Protein AF-A0A6J8B6E8-F1 (afdb_monomer)

Mean predicted aligned error: 15.44 Å

Radius of gyration: 33.27 Å; Cα contacts (8 Å, |Δi|>4): 44; chains: 1; bounding box: 78×40×85 Å

pLDDT: mean 85.63, std 10.57, range [43.72, 97.81]

Organism: Mytilus coruscus (NCBI:txid42192)

Nearest PDB structures (foldseek):
  6tdw-assembly1_H  TM=3.668E-01  e=5.346E+00  Euglena gracilis
  1i4d-assembly1_B  TM=2.472E-01  e=5.346E+00  Homo sapiens

Structure (mmCIF, N/CA/C/O backbone):
data_AF-A0A6J8B6E8-F1
#
_entry.id   AF-A0A6J8B6E8-F1
#
loop_
_atom_site.group_PDB
_atom_site.id
_atom_site.type_symbol
_atom_site.label_atom_id
_atom_site.label_alt_id
_atom_site.label_comp_id
_atom_site.label_asym_id
_atom_site.label_entity_id
_atom_site.label_seq_id
_atom_site.pdbx_PDB_ins_code
_atom_site.Cartn_x
_atom_site.Cartn_y
_atom_site.Cartn_z
_atom_site.occupancy
_atom_site.B_iso_or_equiv
_atom_site.auth_seq_id
_atom_site.auth_comp_id
_atom_site.auth_asym_id
_atom_site.auth_atom_id
_atom_site.pdbx_PDB_model_num
ATOM 1 N N . MET A 1 1 ? 4.345 7.062 37.217 1.00 43.72 1 MET A N 1
ATOM 2 C CA . MET A 1 1 ? 4.061 7.863 38.427 1.00 43.72 1 MET A CA 1
ATOM 3 C C . MET A 1 1 ? 2.699 7.440 38.946 1.00 43.72 1 MET A C 1
ATOM 5 O O . MET A 1 1 ? 1.846 7.143 38.118 1.00 43.72 1 MET A O 1
ATOM 9 N N . ASN A 1 2 ? 2.543 7.276 40.261 1.00 52.66 2 ASN A N 1
ATOM 10 C CA . ASN A 1 2 ? 1.378 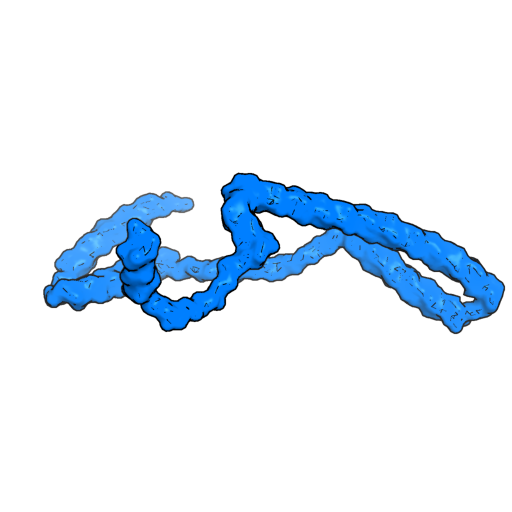6.640 40.890 1.00 52.66 2 ASN A CA 1
ATOM 11 C C . ASN A 1 2 ? 0.097 7.460 40.660 1.00 52.66 2 ASN A C 1
ATOM 13 O O . ASN A 1 2 ? -0.257 8.313 41.466 1.00 52.66 2 ASN A O 1
ATOM 17 N N . SER A 1 3 ? -0.588 7.199 39.544 1.00 67.38 3 SER A N 1
ATOM 18 C CA . SER A 1 3 ? -1.820 7.897 39.169 1.00 67.38 3 SER A CA 1
ATOM 19 C C . SER A 1 3 ? -2.916 7.705 40.219 1.00 67.38 3 SER A C 1
ATOM 21 O O . SER A 1 3 ? -3.724 8.599 40.417 1.00 67.38 3 SER A O 1
ATOM 23 N N . GLU A 1 4 ? -2.927 6.565 40.915 1.00 77.06 4 GLU A N 1
ATOM 24 C CA . GLU A 1 4 ? -3.981 6.213 41.871 1.00 77.06 4 GLU A CA 1
ATOM 25 C C . GLU A 1 4 ? -4.017 7.132 43.103 1.00 77.06 4 GLU A C 1
ATOM 27 O O . GLU A 1 4 ? -5.098 7.479 43.563 1.00 77.06 4 GLU A O 1
ATOM 32 N N . ALA A 1 5 ? -2.858 7.582 43.598 1.00 81.31 5 ALA A N 1
ATOM 33 C CA . ALA A 1 5 ? -2.791 8.526 44.717 1.00 81.31 5 ALA A CA 1
ATOM 34 C C . ALA A 1 5 ? -3.354 9.902 44.322 1.00 81.31 5 ALA A C 1
ATOM 36 O O . ALA A 1 5 ? -4.200 10.445 45.018 1.00 81.31 5 ALA A O 1
ATOM 37 N N . GLN A 1 6 ? -2.991 10.402 43.137 1.00 81.44 6 GLN A N 1
ATOM 38 C CA . GLN A 1 6 ? -3.485 11.686 42.624 1.00 81.44 6 GLN A CA 1
ATOM 39 C C . GLN A 1 6 ? -5.000 11.682 42.360 1.00 81.44 6 GLN A C 1
ATOM 41 O O . GLN A 1 6 ? -5.656 12.711 42.509 1.00 81.44 6 GLN A O 1
ATOM 46 N N . TRP A 1 7 ? -5.566 10.533 41.971 1.00 82.12 7 TRP A N 1
ATOM 47 C CA . TRP A 1 7 ? -7.015 10.368 41.818 1.00 82.12 7 TRP A CA 1
ATOM 48 C C . TRP A 1 7 ? -7.755 10.370 43.158 1.00 82.12 7 TRP A C 1
ATOM 50 O O . TRP A 1 7 ? -8.866 10.891 43.220 1.00 82.12 7 TRP A O 1
ATOM 60 N N . ARG A 1 8 ? -7.153 9.813 44.218 1.00 85.56 8 ARG A N 1
ATOM 61 C CA . ARG A 1 8 ? -7.726 9.854 45.573 1.00 85.56 8 ARG A CA 1
ATOM 62 C C . ARG A 1 8 ? -7.727 11.276 46.122 1.00 85.56 8 ARG A C 1
ATOM 64 O O . ARG A 1 8 ? -8.788 11.751 46.502 1.00 85.56 8 ARG A O 1
ATOM 71 N N . ASP A 1 9 ? -6.600 11.977 46.016 1.00 86.12 9 ASP A N 1
ATOM 72 C CA . ASP A 1 9 ? -6.489 13.373 46.457 1.00 86.12 9 ASP A CA 1
ATOM 73 C C . ASP A 1 9 ? -7.498 14.277 45.724 1.00 86.12 9 ASP A C 1
ATOM 75 O O . ASP A 1 9 ? -8.165 15.106 46.335 1.00 86.12 9 ASP A O 1
ATOM 79 N N . LEU A 1 10 ? -7.679 14.089 44.407 1.00 85.38 10 LEU A N 1
ATOM 80 C CA . LEU A 1 10 ? -8.724 14.790 43.650 1.00 85.38 10 LEU A CA 1
ATOM 81 C C . LEU A 1 10 ? -10.124 14.509 44.209 1.00 85.38 10 LEU A C 1
ATOM 83 O O . LEU A 1 10 ? -10.931 15.428 44.305 1.00 85.38 10 LEU A O 1
ATOM 87 N N . ASN A 1 11 ? -10.435 13.248 44.497 1.00 85.44 11 ASN A N 1
ATOM 88 C CA . ASN A 1 11 ? -11.762 12.851 44.951 1.00 85.44 11 ASN A CA 1
ATOM 89 C C . ASN A 1 11 ? -12.092 13.449 46.325 1.00 85.44 11 ASN A C 1
ATOM 91 O O . ASN A 1 11 ? -13.203 13.940 46.522 1.00 85.44 11 ASN A O 1
ATOM 95 N N . ASP A 1 12 ? -11.120 13.454 47.234 1.00 86.88 12 ASP A N 1
ATOM 96 C CA . ASP A 1 12 ? -11.271 14.031 48.569 1.00 86.88 12 ASP A CA 1
ATOM 97 C C . ASP A 1 12 ? -11.459 15.557 48.486 1.00 86.88 12 ASP A C 1
ATOM 99 O O . ASP A 1 12 ? -12.385 16.108 49.087 1.00 86.88 12 ASP A O 1
ATOM 103 N N . ASP A 1 13 ? -10.674 16.236 47.643 1.00 84.38 13 ASP A N 1
ATOM 104 C CA . ASP A 1 13 ? -10.798 17.680 47.420 1.00 84.38 13 ASP A CA 1
ATOM 105 C C . ASP A 1 13 ? -12.120 18.062 46.734 1.00 84.38 13 ASP A C 1
ATOM 107 O O . ASP A 1 13 ? -12.757 19.053 47.098 1.00 84.38 13 ASP A O 1
ATOM 111 N N . LEU A 1 14 ? -12.572 17.267 45.756 1.00 84.56 14 LEU A N 1
ATOM 112 C CA . LEU A 1 14 ? -13.872 17.461 45.115 1.00 84.56 14 LEU A CA 1
ATOM 113 C C . LEU A 1 14 ? -15.013 17.306 46.120 1.00 84.56 14 LEU A C 1
ATOM 115 O O . LEU A 1 14 ? -15.950 18.096 46.064 1.00 84.56 14 LEU A O 1
ATOM 119 N N . GLY A 1 15 ? -14.934 16.348 47.047 1.00 80.62 15 GLY A N 1
ATOM 120 C CA . GLY A 1 15 ? -15.934 16.173 48.103 1.00 80.62 15 GLY A CA 1
ATOM 121 C C . GLY A 1 15 ? -16.130 17.451 48.920 1.00 80.62 15 GLY A C 1
ATOM 122 O O . GLY A 1 15 ? -17.237 17.985 48.983 1.00 80.62 15 GLY A O 1
ATOM 123 N N . VAL A 1 16 ? -15.035 18.010 49.440 1.00 83.75 16 VAL A N 1
ATOM 124 C CA . VAL A 1 16 ? -15.062 19.235 50.258 1.00 83.75 16 VAL A CA 1
ATOM 125 C C . VAL A 1 16 ? -15.557 20.447 49.459 1.00 83.75 16 VAL A C 1
ATOM 127 O O . VAL A 1 16 ? -16.384 21.233 49.934 1.00 83.75 16 VAL A O 1
ATOM 130 N N . ILE A 1 17 ? -15.082 20.610 48.221 1.00 82.62 17 ILE A N 1
ATOM 131 C CA . ILE A 1 17 ? -15.451 21.750 47.370 1.00 82.62 17 ILE A CA 1
ATOM 132 C C . ILE A 1 17 ? -16.929 21.683 46.986 1.00 82.62 17 ILE A C 1
ATOM 134 O O . ILE A 1 17 ? -17.624 22.702 47.027 1.00 82.62 17 ILE A O 1
ATOM 138 N N . LEU A 1 18 ? -17.427 20.503 46.623 1.00 80.38 18 LEU A N 1
ATOM 139 C CA . LEU A 1 18 ? -18.812 20.312 46.207 1.00 80.38 18 LEU A CA 1
ATOM 140 C C . LEU A 1 18 ? -19.781 20.486 47.378 1.00 80.38 18 LEU A C 1
ATOM 142 O O . LEU A 1 18 ? -20.795 21.160 47.208 1.00 80.38 18 LEU A O 1
ATOM 146 N N . GLU A 1 19 ? -19.452 19.986 48.569 1.00 79.38 19 GLU A N 1
ATOM 147 C CA . GLU A 1 19 ? -20.256 20.214 49.779 1.00 79.38 19 GLU A CA 1
ATOM 148 C C . GLU A 1 19 ? -20.384 21.704 50.125 1.00 79.38 19 GLU A C 1
ATOM 150 O O . GLU A 1 19 ? -21.448 22.162 50.543 1.00 79.38 19 GLU A O 1
ATOM 155 N N . THR A 1 20 ? -19.328 22.484 49.884 1.00 78.69 20 THR A N 1
ATOM 156 C CA . THR A 1 20 ? -19.305 23.919 50.203 1.00 78.69 20 THR A CA 1
ATOM 157 C C . THR A 1 20 ? -19.998 24.777 49.133 1.00 78.69 20 THR A C 1
ATOM 159 O O . THR A 1 20 ? -20.600 25.805 49.447 1.00 78.69 20 THR A O 1
ATOM 162 N N . SER A 1 21 ? -19.926 24.372 47.860 1.00 74.75 21 SER A N 1
ATOM 163 C CA . SER A 1 21 ? -20.330 25.198 46.707 1.00 74.75 21 SER A CA 1
ATOM 164 C C . SER A 1 21 ? -21.688 24.840 46.091 1.00 74.75 21 SER A C 1
ATOM 166 O O . SER A 1 21 ? -22.277 25.667 45.389 1.00 74.75 21 SER A O 1
ATOM 168 N N . LEU A 1 22 ? -22.227 23.641 46.347 1.00 76.75 22 LEU A N 1
ATOM 169 C CA . LEU A 1 22 ? -23.509 23.200 45.785 1.00 76.75 22 LEU A CA 1
ATOM 170 C C . LEU A 1 22 ? -24.700 23.758 46.570 1.00 76.75 22 LEU A C 1
ATOM 172 O O . LEU A 1 22 ? -25.297 23.093 47.416 1.00 76.75 22 LEU A O 1
ATOM 176 N N . GLN A 1 23 ? -25.111 24.976 46.228 1.00 74.94 23 GLN A N 1
ATOM 177 C CA . GLN A 1 23 ? -26.317 25.612 46.763 1.00 74.94 23 GLN A CA 1
ATOM 178 C C . GLN A 1 23 ? -27.304 25.953 45.631 1.00 74.94 23 GLN A C 1
ATOM 180 O O . GLN A 1 23 ? -26.901 26.285 44.519 1.00 74.94 23 GLN A O 1
ATOM 185 N N . GLY A 1 24 ? -28.616 25.864 45.894 1.00 73.56 24 GLY A N 1
ATOM 186 C CA . GLY A 1 24 ? -29.677 26.214 44.926 1.00 73.56 24 GLY A CA 1
ATOM 187 C C . GLY A 1 24 ? -30.595 25.055 44.508 1.00 73.56 24 GLY A C 1
ATOM 188 O O . GLY A 1 24 ? -30.664 24.040 45.203 1.00 73.56 24 GLY A O 1
ATOM 189 N N . CYS A 1 25 ? -31.332 25.217 43.401 1.00 77.56 25 CYS A N 1
ATOM 190 C CA . CYS A 1 25 ? -32.231 24.196 42.838 1.00 77.56 25 CYS A CA 1
ATOM 191 C C . CYS A 1 25 ? -31.462 23.060 42.134 1.00 77.56 25 CYS A C 1
ATOM 193 O O . CYS A 1 25 ? -30.297 23.219 41.776 1.00 77.56 25 CYS A O 1
ATOM 195 N N . VAL A 1 26 ? -32.114 21.908 41.940 1.00 79.38 26 VAL A N 1
ATOM 196 C CA . VAL A 1 26 ? -31.474 20.664 41.462 1.00 79.38 26 VAL A CA 1
ATOM 197 C C . VAL A 1 26 ? -30.798 20.831 40.097 1.00 79.38 26 VAL A C 1
ATOM 199 O O . VAL A 1 26 ? -29.659 20.407 39.937 1.00 79.38 26 VAL A O 1
ATOM 202 N N . GLU A 1 27 ? -31.444 21.499 39.141 1.00 78.75 27 GLU A N 1
ATOM 203 C CA . GLU A 1 27 ? -30.876 21.738 37.803 1.00 78.75 27 GLU A CA 1
ATOM 204 C C . GLU A 1 27 ? -29.595 22.576 37.869 1.00 78.75 27 GLU A C 1
ATOM 206 O O . GLU A 1 27 ? -28.560 22.168 37.344 1.00 78.75 27 GLU A O 1
ATOM 211 N N . ARG A 1 28 ? -29.617 23.684 38.624 1.00 78.06 28 ARG A N 1
ATOM 212 C CA . ARG A 1 28 ? -28.427 24.523 38.832 1.00 78.06 28 ARG A CA 1
ATOM 213 C C . ARG A 1 28 ? -27.303 23.760 39.520 1.00 78.06 28 ARG A C 1
ATOM 215 O O . ARG A 1 28 ? -26.150 23.970 39.172 1.00 78.06 28 ARG A O 1
ATOM 222 N N . ARG A 1 29 ? -27.617 22.857 40.457 1.00 79.00 29 ARG A N 1
ATOM 223 C CA . ARG A 1 29 ? -26.610 21.998 41.103 1.00 79.00 29 ARG A CA 1
ATOM 224 C C . ARG A 1 29 ? -25.950 21.041 40.118 1.00 79.00 29 ARG A C 1
ATOM 226 O O . ARG A 1 29 ? -24.756 20.810 40.231 1.00 79.00 29 ARG A O 1
ATOM 233 N N . ILE A 1 30 ? -26.692 20.483 39.164 1.00 84.00 30 ILE A N 1
ATOM 234 C CA . ILE A 1 30 ? -26.129 19.571 38.156 1.00 84.00 30 ILE A CA 1
ATOM 235 C C . ILE A 1 30 ? -25.205 20.338 37.198 1.00 84.00 30 ILE A C 1
ATOM 237 O O . ILE A 1 30 ? -24.106 19.872 36.883 1.00 84.00 30 ILE A O 1
ATOM 241 N N . GLU A 1 31 ? -25.609 21.533 36.771 1.00 82.31 31 GLU A N 1
ATOM 242 C CA . GLU A 1 31 ? -24.797 22.396 35.904 1.00 82.31 31 GLU A CA 1
ATOM 243 C C . GLU A 1 31 ? -23.519 22.890 36.602 1.00 82.31 31 GLU A C 1
ATOM 245 O O . GLU A 1 31 ? -22.430 22.839 36.020 1.00 82.31 31 GLU A O 1
ATOM 250 N N . THR A 1 32 ? -23.610 23.320 37.865 1.00 84.25 32 THR A N 1
ATOM 251 C CA . THR A 1 32 ? -22.432 23.757 38.630 1.00 84.25 32 THR A CA 1
ATOM 252 C C . THR A 1 32 ? -21.515 22.589 38.977 1.00 84.25 32 THR A C 1
ATOM 254 O O . THR A 1 32 ? -20.303 22.723 38.825 1.00 84.25 32 THR A O 1
ATOM 257 N N . LEU A 1 33 ? -22.066 21.427 39.347 1.00 85.19 33 LEU A N 1
ATOM 258 C CA . LEU A 1 33 ? -21.318 20.191 39.603 1.00 85.19 33 LEU A CA 1
ATOM 259 C C . LEU A 1 33 ? -20.472 19.788 38.392 1.00 85.19 33 LEU A C 1
ATOM 261 O O . LEU A 1 33 ? -19.264 19.592 38.506 1.00 85.19 33 LEU A O 1
ATOM 265 N N . THR A 1 34 ? -21.107 19.671 37.225 1.00 85.12 34 THR A N 1
ATOM 266 C CA . THR A 1 34 ? -20.431 19.242 35.992 1.00 85.12 34 THR A CA 1
ATOM 267 C C . THR A 1 34 ? -19.351 20.232 35.565 1.00 85.12 34 THR A C 1
ATOM 269 O O . THR A 1 34 ? -18.257 19.817 35.17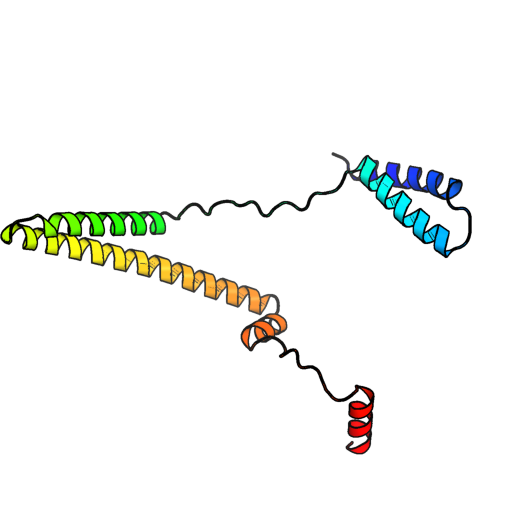8 1.00 85.12 34 THR A O 1
ATOM 272 N N . SER A 1 35 ? -19.612 21.532 35.714 1.00 86.56 35 SER A N 1
ATOM 273 C CA . SER A 1 35 ? -18.646 22.587 35.398 1.00 86.56 35 SER A CA 1
ATOM 274 C C . SER A 1 35 ? -17.453 22.590 36.360 1.00 86.56 35 SER A C 1
ATOM 276 O O . SER A 1 35 ? -16.309 22.692 35.917 1.00 86.56 35 SER A O 1
ATOM 278 N N . LEU A 1 36 ? -17.692 22.438 37.668 1.00 87.50 36 LEU A N 1
ATOM 279 C CA . LEU A 1 36 ? -16.642 22.402 38.691 1.00 87.50 36 LEU A CA 1
ATOM 280 C C . LEU A 1 36 ? -15.747 21.173 38.545 1.00 87.50 36 LEU A C 1
ATOM 282 O O . LEU A 1 36 ? -14.528 21.319 38.513 1.00 87.50 36 LEU A O 1
ATOM 286 N N . ILE A 1 37 ? -16.334 19.982 38.386 1.00 88.38 37 ILE A N 1
ATOM 287 C CA . ILE A 1 37 ? -15.569 18.742 38.185 1.00 88.38 37 ILE A CA 1
ATOM 288 C C . ILE A 1 37 ? -14.693 18.858 36.936 1.00 88.38 37 ILE A C 1
ATOM 290 O O . ILE A 1 37 ? -13.511 18.516 36.976 1.00 88.38 37 ILE A O 1
ATOM 294 N N . TYR A 1 38 ? -15.248 19.371 35.833 1.00 88.44 38 TYR A N 1
ATOM 295 C CA . TYR A 1 38 ? -14.484 19.564 34.606 1.00 88.44 38 TYR A CA 1
ATOM 296 C C . TYR A 1 38 ? -13.340 20.567 34.788 1.00 88.44 38 TYR A C 1
ATOM 298 O O . TYR A 1 38 ? -12.221 20.281 34.372 1.00 88.44 38 TYR A O 1
ATOM 306 N N . ASN A 1 39 ? -13.587 21.715 35.424 1.00 87.56 39 ASN A N 1
ATOM 307 C CA . ASN A 1 39 ? -12.567 22.747 35.618 1.00 87.56 39 ASN A CA 1
ATOM 308 C C . ASN A 1 39 ? -11.443 22.282 36.550 1.00 87.56 39 ASN A C 1
ATOM 310 O O . ASN A 1 39 ? -10.277 22.422 36.197 1.00 87.56 39 ASN A O 1
ATOM 314 N N . ILE A 1 40 ? -11.773 21.653 37.681 1.00 87.50 40 ILE A N 1
ATOM 315 C CA . ILE A 1 40 ? -10.781 21.138 38.637 1.00 87.50 40 ILE A CA 1
ATOM 316 C C . ILE A 1 40 ? -9.982 19.990 38.010 1.00 87.50 40 ILE A C 1
ATOM 318 O O . ILE A 1 40 ? -8.754 19.946 38.112 1.00 87.50 40 ILE A O 1
ATOM 322 N N . GLY A 1 41 ? -10.660 19.080 37.302 1.00 84.69 41 GLY A N 1
ATOM 323 C CA . GLY A 1 41 ? -10.001 18.016 36.548 1.00 84.69 41 GLY A CA 1
ATOM 324 C C . GLY A 1 41 ? -9.060 18.574 35.478 1.00 84.69 41 GLY A C 1
ATOM 325 O O . GLY A 1 41 ? -7.921 18.124 35.358 1.00 84.69 41 GLY A O 1
ATOM 326 N N . LYS A 1 42 ? -9.499 19.607 34.753 1.00 86.38 42 LYS A N 1
ATOM 327 C CA . LYS A 1 42 ? -8.706 20.307 33.738 1.00 86.38 42 LYS A CA 1
ATOM 328 C C . LYS A 1 42 ? -7.499 21.036 34.333 1.00 86.38 42 LYS A C 1
ATOM 330 O O . LYS A 1 42 ? -6.441 21.017 33.715 1.00 86.38 42 LYS A O 1
ATOM 335 N N . GLU A 1 43 ? -7.630 21.672 35.493 1.00 85.19 43 GLU A N 1
ATOM 336 C CA . GLU A 1 43 ? -6.523 22.365 36.165 1.00 85.19 43 GLU A CA 1
ATOM 337 C C . GLU A 1 43 ? -5.457 21.390 36.676 1.00 85.19 43 GLU A C 1
ATOM 339 O O . GLU A 1 43 ? -4.265 21.654 36.521 1.00 85.19 43 GLU A O 1
ATOM 344 N N . ARG A 1 44 ? -5.863 20.245 37.243 1.00 84.00 44 ARG A N 1
ATOM 345 C CA . ARG A 1 44 ? -4.924 19.270 37.824 1.00 84.00 44 ARG A CA 1
ATOM 346 C C . ARG A 1 44 ? -4.274 18.342 36.808 1.00 84.00 44 ARG A C 1
ATOM 348 O O . ARG A 1 44 ? -3.082 18.067 36.911 1.00 84.00 44 ARG A O 1
ATOM 355 N N . PHE A 1 45 ? -5.050 17.831 35.855 1.00 85.06 45 PHE A N 1
ATOM 356 C CA . PHE A 1 45 ? -4.590 16.803 34.913 1.00 85.06 45 PHE A CA 1
ATOM 357 C C . PHE A 1 45 ? -4.357 17.348 33.502 1.00 85.06 45 PHE A C 1
ATOM 359 O O . PHE A 1 45 ? -3.809 16.643 32.653 1.00 85.06 45 PHE A O 1
ATOM 366 N N . GLY A 1 46 ? -4.732 18.603 33.249 1.00 85.88 46 GLY A N 1
ATOM 367 C CA . GLY A 1 46 ? -4.713 19.186 31.916 1.00 85.88 46 GLY A CA 1
ATOM 368 C C . GLY A 1 46 ? -5.837 18.650 31.030 1.00 85.88 46 GLY A C 1
ATOM 369 O O . GLY A 1 46 ? -6.699 17.874 31.443 1.00 85.88 46 GLY A O 1
ATOM 370 N N . VAL A 1 47 ? -5.826 19.076 29.768 1.00 83.00 47 VAL A N 1
ATOM 371 C CA . VAL A 1 47 ? -6.668 18.488 28.722 1.00 83.00 47 VAL A CA 1
ATOM 372 C C . VAL A 1 47 ? -5.800 17.515 27.942 1.00 83.00 47 VAL A C 1
ATOM 374 O O . VAL A 1 47 ? -4.767 17.913 27.407 1.00 83.00 47 VAL A O 1
ATOM 377 N N . GLU A 1 48 ? -6.213 16.251 27.854 1.00 75.75 48 GLU A N 1
ATOM 378 C CA . GLU A 1 48 ? -5.552 15.312 26.953 1.00 75.75 48 GLU A CA 1
ATOM 379 C C . GLU A 1 48 ? -5.845 15.751 25.513 1.00 75.75 48 GLU A C 1
ATOM 381 O O . GLU A 1 48 ? -6.938 15.551 24.974 1.00 75.75 48 GLU A O 1
ATOM 386 N N . GLU A 1 49 ? -4.875 16.419 24.891 1.00 75.50 49 GLU A N 1
ATOM 387 C CA . GLU A 1 49 ? -4.969 16.765 23.483 1.00 75.50 49 GLU A CA 1
ATOM 388 C C . GLU A 1 49 ? -5.113 15.474 22.680 1.00 75.50 49 GLU A C 1
ATOM 390 O O . GLU A 1 49 ? -4.364 14.505 22.857 1.00 75.50 49 GLU A O 1
ATOM 395 N N . ARG A 1 50 ? -6.094 15.445 21.771 1.00 70.38 50 ARG A N 1
ATOM 396 C CA . ARG A 1 50 ? -6.197 14.343 20.818 1.00 70.38 50 ARG A CA 1
ATOM 397 C C . ARG A 1 50 ? -4.865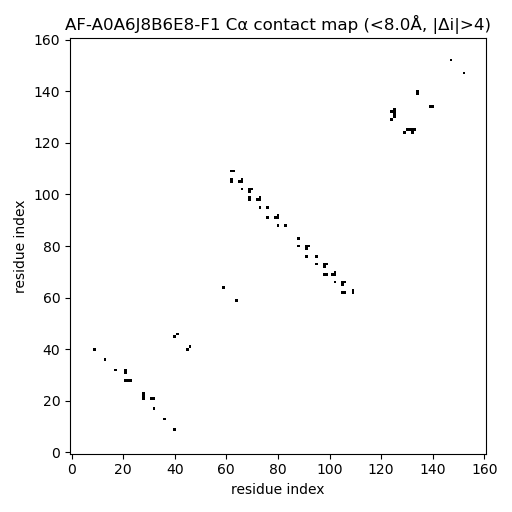 14.257 20.101 1.00 70.38 50 ARG A C 1
ATOM 399 O O . ARG A 1 50 ? -4.544 15.155 19.330 1.00 70.38 50 ARG A O 1
ATOM 406 N N . LYS A 1 51 ? -4.135 13.158 20.321 1.00 66.31 51 LYS A N 1
ATOM 407 C CA . LYS A 1 51 ? -2.921 12.844 19.567 1.00 66.31 51 LYS A CA 1
ATOM 408 C C . LYS A 1 51 ? -3.242 13.032 18.093 1.00 66.31 51 LYS A C 1
ATOM 410 O O . LYS A 1 51 ? -3.994 12.239 17.514 1.00 66.31 51 LYS A O 1
ATOM 415 N N . GLU A 1 52 ? -2.708 14.098 17.504 1.00 64.88 52 GLU A N 1
ATOM 416 C CA . GLU A 1 52 ? -2.786 14.278 16.069 1.00 64.88 52 GLU A CA 1
ATOM 417 C C . GLU A 1 52 ? -2.219 13.007 15.453 1.00 64.88 52 GLU A C 1
ATOM 419 O O . GLU A 1 52 ? -1.189 12.486 15.900 1.00 64.88 52 GLU A O 1
ATOM 424 N N . LYS A 1 53 ? -2.938 12.435 14.481 1.00 63.91 53 LYS A N 1
ATOM 425 C CA . LYS A 1 53 ? -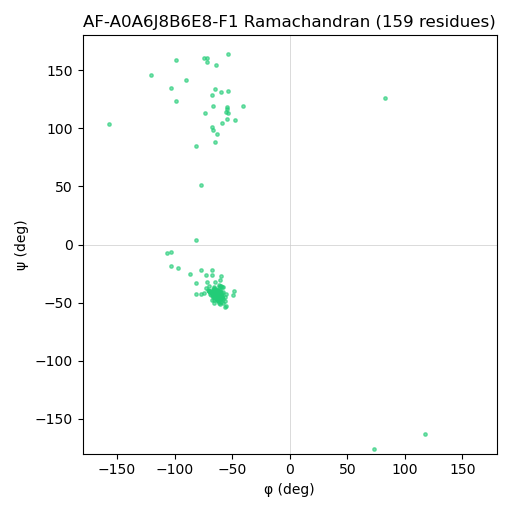2.467 11.238 13.786 1.00 63.91 53 LYS A CA 1
ATOM 426 C C . LYS A 1 53 ? -1.085 11.576 13.253 1.00 63.91 53 LYS A C 1
ATOM 428 O O . LYS A 1 53 ? -0.980 12.386 12.335 1.00 63.91 53 LYS A O 1
ATOM 433 N N . SER A 1 54 ? -0.047 10.994 13.855 1.00 60.47 54 SER A N 1
ATOM 434 C CA . SER A 1 54 ? 1.323 11.320 13.494 1.00 60.47 54 SER A CA 1
ATOM 435 C C . SER A 1 54 ? 1.454 11.104 11.995 1.00 60.47 54 SER A C 1
ATOM 437 O O . SER A 1 54 ? 1.203 10.012 11.476 1.00 60.47 54 SER A O 1
ATOM 439 N N . ASN A 1 55 ? 1.768 12.183 11.278 1.00 60.84 55 ASN A N 1
ATOM 440 C CA . ASN A 1 55 ? 1.843 12.204 9.823 1.00 60.84 55 ASN A CA 1
ATOM 441 C C . ASN A 1 55 ? 3.160 11.540 9.385 1.00 60.84 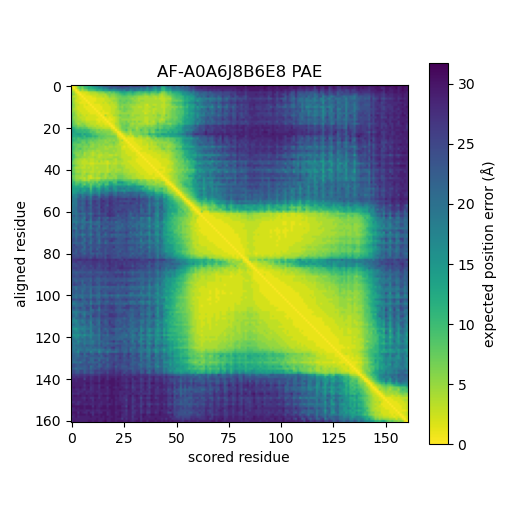55 ASN A C 1
ATOM 443 O O . ASN A 1 55 ? 3.988 12.115 8.677 1.00 60.84 55 ASN A O 1
ATOM 447 N N . THR A 1 56 ? 3.410 10.337 9.907 1.00 62.12 56 THR A N 1
ATOM 448 C CA . THR A 1 56 ? 4.598 9.541 9.645 1.00 62.12 56 THR A CA 1
ATOM 449 C C . THR A 1 56 ? 4.543 9.143 8.182 1.00 62.12 56 THR A C 1
ATOM 451 O O . THR A 1 56 ? 3.823 8.232 7.770 1.00 62.12 56 THR A O 1
ATOM 454 N N . LYS A 1 57 ? 5.280 9.897 7.359 1.00 65.69 57 LYS A N 1
ATOM 455 C CA . LYS A 1 57 ? 5.462 9.599 5.941 1.00 65.69 57 LYS A CA 1
ATOM 456 C C . LYS A 1 57 ? 5.958 8.161 5.854 1.00 65.69 57 LYS A C 1
ATOM 458 O O . LYS A 1 57 ? 7.054 7.866 6.328 1.00 65.69 57 LYS A O 1
ATOM 463 N N . GLN A 1 58 ? 5.137 7.272 5.293 1.00 68.56 58 GLN A N 1
ATOM 464 C CA . GLN A 1 58 ? 5.515 5.873 5.125 1.00 68.56 58 GLN A CA 1
ATOM 465 C C . GLN A 1 58 ? 6.838 5.817 4.368 1.00 68.56 58 GLN A C 1
ATOM 467 O O . GLN A 1 58 ? 6.938 6.269 3.224 1.00 68.56 58 GLN A O 1
ATOM 472 N N . THR A 1 59 ? 7.868 5.2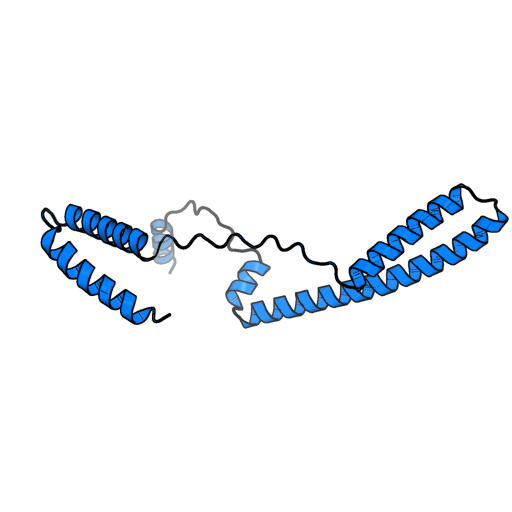98 5.030 1.00 76.00 59 THR A N 1
ATOM 473 C CA . THR A 1 59 ? 9.163 5.096 4.400 1.00 76.00 59 THR A CA 1
ATOM 474 C C . THR A 1 59 ? 9.008 4.003 3.344 1.00 76.00 59 THR A C 1
ATOM 476 O O . THR A 1 59 ? 8.446 2.940 3.625 1.00 76.00 59 THR A O 1
ATOM 479 N N . PRO A 1 60 ? 9.444 4.254 2.097 1.00 79.38 60 PRO A N 1
ATOM 480 C CA . PRO A 1 60 ? 9.210 3.319 1.011 1.00 79.38 60 PRO A CA 1
ATOM 481 C C . PRO A 1 60 ? 9.963 2.019 1.271 1.00 79.38 60 PRO A C 1
ATOM 483 O O . PRO A 1 60 ? 11.154 2.026 1.595 1.00 79.38 60 PRO A O 1
ATOM 486 N N . ASN A 1 61 ? 9.274 0.899 1.077 1.00 85.50 61 ASN A N 1
ATOM 487 C CA . ASN A 1 61 ? 9.844 -0.434 1.236 1.00 85.50 61 ASN A CA 1
ATOM 488 C C . ASN A 1 61 ? 10.959 -0.672 0.192 1.00 85.50 61 ASN A C 1
ATOM 490 O O . ASN A 1 61 ? 10.921 -0.118 -0.907 1.00 85.50 61 ASN A O 1
ATOM 494 N N . ARG A 1 62 ? 11.920 -1.567 0.468 1.00 88.81 62 ARG A N 1
ATOM 495 C CA . ARG A 1 62 ? 13.045 -1.905 -0.434 1.00 88.81 62 ARG A CA 1
ATOM 496 C C . ARG A 1 62 ? 12.596 -2.184 -1.876 1.00 88.81 62 ARG A C 1
ATOM 498 O O . ARG A 1 62 ? 13.247 -1.765 -2.830 1.00 88.81 62 ARG A O 1
ATOM 505 N N . ARG A 1 63 ? 11.463 -2.875 -2.055 1.00 90.50 63 ARG A N 1
ATOM 506 C CA . ARG A 1 63 ? 10.884 -3.162 -3.384 1.00 90.50 63 ARG A CA 1
ATOM 507 C C . ARG A 1 63 ? 10.321 -1.918 -4.067 1.00 90.50 63 ARG A C 1
ATOM 509 O O . ARG A 1 63 ? 10.523 -1.752 -5.264 1.00 90.50 63 ARG A O 1
ATOM 516 N N . GLU A 1 64 ? 9.666 -1.031 -3.329 1.00 91.06 64 GLU A N 1
ATOM 517 C CA . GLU A 1 64 ? 9.142 0.233 -3.862 1.00 91.06 64 GLU A CA 1
ATOM 518 C C . GLU A 1 64 ? 10.282 1.167 -4.273 1.00 91.06 64 GLU A C 1
ATOM 520 O O . GLU A 1 64 ? 10.242 1.753 -5.356 1.00 91.06 64 GLU A O 1
ATOM 525 N N . GLN A 1 65 ? 11.346 1.225 -3.466 1.00 93.75 65 GLN A N 1
ATOM 526 C CA . GLN A 1 65 ? 12.584 1.917 -3.819 1.00 93.75 65 GLN A CA 1
ATOM 527 C C . GLN A 1 65 ? 13.187 1.340 -5.105 1.00 93.75 65 GLN A C 1
ATOM 529 O O . GLN A 1 65 ? 13.524 2.094 -6.019 1.00 93.75 65 GLN A O 1
ATOM 534 N N . LYS A 1 66 ? 13.249 0.006 -5.229 1.00 95.25 66 LYS A N 1
ATOM 535 C CA . LYS A 1 66 ? 13.774 -0.642 -6.436 1.00 95.25 66 LYS A CA 1
ATOM 536 C C . LYS A 1 66 ? 12.918 -0.366 -7.673 1.00 95.25 66 LYS A C 1
ATOM 538 O O . LYS A 1 66 ? 13.468 -0.080 -8.731 1.00 95.25 66 LYS A O 1
ATOM 543 N N . ILE A 1 67 ? 11.590 -0.381 -7.549 1.00 95.38 67 ILE A N 1
ATOM 544 C CA . ILE A 1 67 ? 10.672 -0.005 -8.637 1.00 95.38 67 ILE A CA 1
A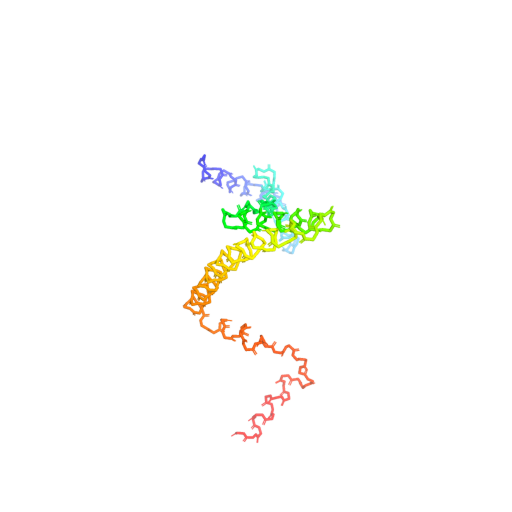TOM 545 C C . ILE A 1 67 ? 10.910 1.451 -9.054 1.00 95.38 67 ILE A C 1
ATOM 547 O O . ILE A 1 67 ? 10.985 1.741 -10.248 1.00 95.38 67 ILE A O 1
ATOM 551 N N . LYS A 1 68 ? 11.063 2.371 -8.092 1.00 95.62 68 LYS A N 1
ATOM 552 C CA . LYS A 1 68 ? 11.360 3.785 -8.368 1.00 95.62 68 LYS A CA 1
ATOM 553 C C . LYS A 1 68 ? 12.691 3.942 -9.108 1.00 95.62 68 LYS A C 1
ATOM 555 O O . LYS A 1 68 ? 12.748 4.685 -10.086 1.00 95.62 68 LYS A O 1
ATOM 560 N N . GLN A 1 69 ? 13.725 3.212 -8.688 1.00 96.81 69 GLN A N 1
ATOM 561 C CA . GLN A 1 69 ? 15.025 3.187 -9.359 1.00 96.81 69 GLN A CA 1
ATOM 562 C C . GLN A 1 69 ? 14.901 2.685 -10.806 1.00 96.81 69 GLN A C 1
ATOM 564 O O . GLN A 1 69 ? 15.315 3.387 -11.721 1.00 96.81 69 GLN A O 1
ATOM 569 N N . LEU A 1 70 ? 14.261 1.531 -11.029 1.00 97.44 70 LEU A N 1
ATOM 570 C CA . LEU A 1 70 ? 14.088 0.946 -12.368 1.00 97.44 70 LEU A CA 1
ATOM 571 C C . LEU A 1 70 ? 13.289 1.866 -13.309 1.00 97.44 70 LEU A C 1
ATOM 573 O O . LEU A 1 70 ? 13.590 1.959 -14.495 1.00 97.44 70 LEU A O 1
ATOM 577 N N . ARG A 1 71 ? 12.296 2.602 -12.791 1.00 96.81 71 ARG A N 1
ATOM 578 C CA . ARG A 1 71 ? 11.571 3.622 -13.572 1.00 96.81 71 ARG A CA 1
ATOM 579 C C . ARG A 1 71 ? 12.462 4.794 -13.972 1.00 96.81 71 ARG A C 1
ATOM 581 O O . ARG A 1 71 ? 12.328 5.299 -15.084 1.00 96.81 71 ARG A O 1
ATOM 588 N N . LYS A 1 72 ? 13.350 5.234 -13.076 1.00 97.75 72 LYS A N 1
ATOM 589 C CA . LYS A 1 72 ? 14.327 6.284 -13.378 1.00 97.75 72 LYS A CA 1
ATOM 590 C C . LYS A 1 72 ? 15.305 5.808 -14.455 1.00 97.75 72 LYS A C 1
ATOM 592 O O . LYS A 1 72 ? 15.476 6.506 -15.445 1.00 97.75 72 LYS A O 1
ATOM 597 N N . GLU A 1 73 ? 15.830 4.591 -14.313 1.00 96.88 73 GLU A N 1
ATOM 598 C CA . GLU A 1 73 ? 16.705 3.958 -15.308 1.00 96.88 73 GLU A CA 1
ATOM 599 C C . GLU A 1 73 ? 16.031 3.876 -16.687 1.00 96.88 73 GLU A C 1
ATOM 601 O O . GLU A 1 73 ? 16.637 4.272 -17.677 1.00 96.88 73 GLU A O 1
ATOM 606 N N . LEU A 1 74 ? 14.757 3.468 -16.770 1.00 97.25 74 LEU A N 1
ATOM 607 C CA . LEU A 1 74 ? 14.010 3.475 -18.038 1.00 97.25 74 LEU A CA 1
ATOM 608 C C . LEU A 1 74 ? 13.870 4.875 -18.640 1.00 97.25 74 LEU A C 1
ATOM 610 O O . LEU A 1 74 ? 14.004 5.035 -19.851 1.00 97.25 74 LEU A O 1
ATOM 614 N N . LYS A 1 75 ? 13.606 5.893 -17.814 1.00 97.06 75 LYS A N 1
ATOM 615 C CA . LYS A 1 75 ? 13.504 7.282 -18.282 1.00 97.06 75 LYS A CA 1
ATOM 616 C C . LYS A 1 75 ? 14.837 7.769 -18.850 1.00 97.06 75 LYS A C 1
ATOM 618 O O . LYS A 1 75 ? 14.852 8.430 -19.886 1.00 97.06 75 LYS A O 1
ATOM 623 N N . ASP A 1 76 ? 15.940 7.429 -18.194 1.00 96.00 76 ASP A N 1
ATOM 6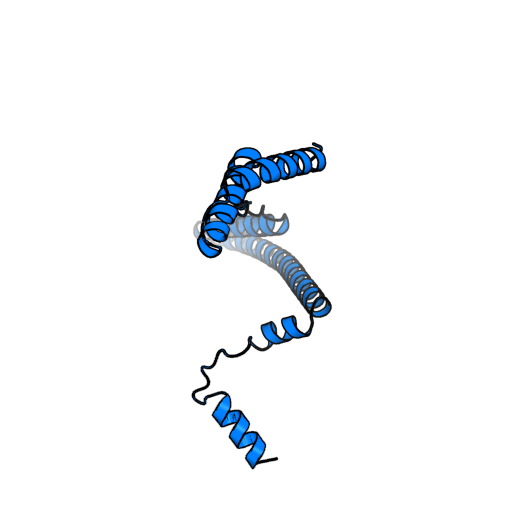24 C CA . ASP A 1 76 ? 17.281 7.809 -18.631 1.00 96.00 76 ASP A CA 1
ATOM 625 C C . ASP A 1 76 ? 17.713 7.042 -19.889 1.00 96.00 76 ASP A C 1
ATOM 627 O O . ASP A 1 76 ? 18.268 7.649 -20.802 1.00 96.00 76 ASP A O 1
ATOM 631 N N . LEU A 1 77 ? 17.381 5.752 -20.001 1.00 94.94 77 LEU A N 1
ATOM 632 C CA . LEU A 1 77 ? 17.599 4.972 -21.224 1.00 94.94 77 LEU A CA 1
ATOM 633 C C . LEU A 1 77 ? 16.792 5.522 -22.402 1.00 94.94 77 LEU A C 1
ATOM 635 O O . LEU A 1 77 ? 17.338 5.648 -23.491 1.00 94.94 77 LEU A O 1
ATOM 639 N N . ASN A 1 78 ? 15.537 5.923 -22.184 1.00 94.19 78 ASN A N 1
ATOM 640 C CA . ASN A 1 78 ? 14.724 6.537 -23.233 1.00 94.19 78 ASN A CA 1
ATOM 641 C C . ASN A 1 78 ? 15.323 7.875 -23.703 1.00 94.19 78 ASN A C 1
ATOM 643 O O . ASN A 1 78 ? 15.414 8.142 -24.895 1.00 94.19 78 ASN A O 1
ATOM 647 N N . ARG A 1 79 ? 15.816 8.703 -22.772 1.00 94.56 79 ARG A N 1
ATOM 648 C CA . ARG A 1 79 ? 16.532 9.943 -23.124 1.00 94.56 79 ARG A CA 1
ATOM 649 C C . ARG A 1 79 ? 17.786 9.675 -23.952 1.00 94.56 79 ARG A C 1
ATOM 651 O O . ARG A 1 79 ? 18.075 10.456 -24.851 1.00 94.56 79 ARG A O 1
ATOM 658 N N . ARG A 1 80 ? 18.535 8.613 -23.633 1.00 93.00 80 ARG A N 1
ATOM 659 C CA . ARG A 1 80 ? 19.716 8.209 -24.406 1.00 93.00 80 ARG A CA 1
ATOM 660 C C . ARG A 1 80 ? 19.305 7.749 -25.795 1.00 93.00 80 ARG A C 1
ATOM 662 O O . ARG A 1 80 ? 19.814 8.319 -26.748 1.00 93.00 80 ARG A O 1
ATOM 669 N N . TYR A 1 81 ? 18.326 6.847 -25.888 1.00 92.88 81 TYR A N 1
ATOM 670 C CA . TYR A 1 81 ? 17.787 6.308 -27.140 1.00 92.88 81 TYR A CA 1
ATOM 671 C C . TYR A 1 81 ? 17.435 7.401 -28.159 1.00 92.88 81 TYR A C 1
ATOM 673 O O . TYR A 1 81 ? 17.791 7.297 -29.328 1.00 92.88 81 TYR A O 1
ATOM 681 N N . MET A 1 82 ? 16.797 8.488 -27.708 1.00 90.69 82 MET A N 1
ATOM 682 C CA . MET A 1 82 ? 16.426 9.612 -28.581 1.00 90.69 82 MET A CA 1
ATOM 683 C C . MET A 1 82 ? 17.625 10.399 -29.131 1.00 90.69 82 MET A C 1
ATOM 685 O O . MET A 1 82 ? 17.487 11.083 -30.136 1.00 90.69 82 MET A O 1
ATOM 689 N N . LYS A 1 83 ? 18.790 10.327 -28.478 1.00 91.50 83 LYS A N 1
ATOM 690 C CA . LYS A 1 83 ? 20.009 11.065 -28.843 1.00 91.50 83 LYS A CA 1
ATOM 691 C C . LYS A 1 83 ? 21.059 10.210 -29.558 1.00 91.50 83 LYS A C 1
ATOM 693 O O . LYS A 1 83 ? 22.094 10.747 -29.933 1.00 91.50 83 LYS A O 1
ATOM 698 N N . THR A 1 84 ? 20.851 8.897 -29.673 1.00 88.94 84 THR A N 1
ATOM 699 C CA . THR A 1 84 ? 21.880 7.965 -30.164 1.00 88.94 84 THR A CA 1
ATOM 700 C C . THR A 1 84 ? 21.720 7.608 -31.635 1.00 88.94 84 THR A C 1
ATOM 702 O O . THR A 1 84 ? 20.626 7.710 -32.192 1.00 88.94 84 THR A O 1
ATOM 705 N N . ASN A 1 85 ? 22.813 7.142 -32.245 1.00 90.00 85 ASN A N 1
ATOM 706 C CA . ASN A 1 85 ? 22.833 6.645 -33.618 1.00 90.00 85 ASN A CA 1
ATOM 707 C C . ASN A 1 85 ? 22.117 5.282 -33.745 1.00 90.00 85 ASN A C 1
ATOM 709 O O . ASN A 1 85 ? 21.940 4.578 -32.750 1.00 90.00 85 ASN A O 1
ATOM 713 N N . GLU A 1 86 ? 21.705 4.884 -34.952 1.00 84.56 86 GLU A N 1
ATOM 714 C CA . GLU A 1 86 ? 20.828 3.711 -35.149 1.00 84.56 86 GLU A CA 1
ATOM 715 C C . GLU A 1 86 ? 21.422 2.379 -34.672 1.00 84.56 86 GLU A C 1
ATOM 717 O O . GLU A 1 86 ? 20.711 1.554 -34.100 1.00 84.56 86 GLU A O 1
ATOM 722 N N . ILE A 1 87 ? 22.734 2.199 -34.812 1.00 83.88 87 ILE A N 1
ATOM 723 C CA . ILE A 1 87 ? 23.433 0.989 -34.353 1.00 83.88 87 ILE A CA 1
ATOM 724 C C . ILE A 1 87 ? 23.375 0.878 -32.820 1.00 83.88 87 ILE A C 1
ATOM 726 O O . ILE A 1 87 ? 23.082 -0.181 -32.263 1.00 83.88 87 ILE A O 1
ATOM 730 N N . GLU A 1 88 ? 23.584 1.989 -32.112 1.00 88.12 88 GLU A N 1
ATOM 731 C CA . GLU A 1 88 ? 23.571 2.025 -30.645 1.00 88.12 88 GLU A CA 1
ATOM 732 C C . GLU A 1 88 ? 22.151 1.897 -30.071 1.00 88.12 88 GLU A C 1
ATOM 734 O O . GLU A 1 88 ? 21.966 1.366 -28.970 1.00 88.12 88 GLU A O 1
ATOM 739 N N . LYS A 1 89 ? 21.125 2.303 -30.835 1.00 92.44 89 LYS A N 1
ATOM 740 C CA . LYS A 1 89 ? 19.714 2.128 -30.454 1.00 92.44 89 LYS A CA 1
ATOM 741 C C . LYS A 1 89 ? 19.354 0.663 -30.222 1.00 92.44 89 LYS A C 1
ATOM 743 O O . LYS A 1 89 ? 18.592 0.388 -29.295 1.00 92.44 89 LYS A O 1
ATOM 748 N N . LEU A 1 90 ? 19.915 -0.268 -30.999 1.00 91.50 90 LEU A N 1
ATOM 749 C CA . LEU A 1 90 ? 19.692 -1.707 -30.808 1.00 91.50 90 LEU A CA 1
ATOM 750 C C . LEU A 1 90 ? 20.221 -2.178 -29.446 1.00 91.50 90 LEU A C 1
ATOM 752 O O . LEU A 1 90 ? 19.511 -2.848 -28.695 1.00 91.50 90 LEU A O 1
ATOM 756 N N . GLY A 1 91 ? 21.433 -1.759 -29.075 1.00 92.12 91 GLY A N 1
ATOM 757 C CA . GLY A 1 91 ? 22.015 -2.072 -27.767 1.00 92.12 91 GLY A CA 1
ATOM 758 C C . GLY A 1 91 ? 21.201 -1.482 -26.611 1.00 92.12 91 GLY A C 1
ATOM 759 O O . GLY A 1 91 ? 20.929 -2.161 -25.616 1.00 92.12 91 GLY A O 1
ATOM 760 N N . ILE A 1 92 ? 20.743 -0.236 -26.758 1.00 93.56 92 ILE A N 1
ATOM 761 C CA . ILE A 1 92 ? 19.883 0.420 -25.766 1.00 93.56 92 ILE A CA 1
ATOM 762 C C . ILE A 1 92 ? 18.543 -0.311 -25.640 1.00 93.56 92 ILE A C 1
ATOM 764 O O . ILE A 1 92 ? 18.088 -0.516 -24.513 1.00 93.56 92 ILE A O 1
ATOM 768 N N . ALA A 1 93 ? 17.943 -0.760 -26.745 1.00 93.31 93 ALA A N 1
ATOM 769 C CA . ALA A 1 93 ? 16.703 -1.532 -26.732 1.00 93.31 93 ALA A CA 1
ATOM 770 C C . ALA A 1 93 ? 16.852 -2.823 -25.904 1.00 93.31 93 ALA A C 1
ATOM 772 O O . ALA A 1 93 ? 16.104 -3.022 -24.941 1.00 93.31 93 ALA A O 1
ATOM 773 N N . CYS A 1 94 ? 17.901 -3.615 -26.149 1.00 94.44 94 CYS A N 1
ATOM 774 C CA . CYS A 1 94 ? 18.200 -4.817 -25.361 1.00 94.44 94 CYS A CA 1
ATOM 775 C C . CYS A 1 94 ? 18.336 -4.523 -23.856 1.00 94.44 94 CYS A C 1
ATOM 777 O O . CYS A 1 94 ? 17.807 -5.248 -23.005 1.00 94.44 94 CYS A O 1
ATOM 779 N N . ILE A 1 95 ? 19.016 -3.428 -23.494 1.00 95.62 95 ILE A N 1
ATOM 780 C CA . ILE A 1 95 ? 19.148 -3.015 -22.090 1.00 95.62 95 ILE A CA 1
ATOM 781 C C . ILE A 1 95 ? 17.783 -2.610 -21.518 1.00 95.62 95 ILE A C 1
ATOM 783 O O . ILE A 1 95 ? 17.459 -2.999 -20.391 1.00 95.62 95 ILE A O 1
ATOM 787 N N . THR A 1 96 ? 16.970 -1.862 -22.271 1.00 95.50 96 THR A N 1
ATOM 788 C CA . THR A 1 96 ? 15.636 -1.445 -21.818 1.00 95.50 96 THR A CA 1
ATOM 789 C C . THR A 1 96 ? 14.727 -2.631 -21.547 1.00 95.50 96 THR A C 1
ATOM 791 O O . THR A 1 96 ? 14.056 -2.637 -20.514 1.00 95.50 96 THR A O 1
ATOM 794 N N . ASP A 1 97 ? 14.753 -3.665 -22.385 1.00 97.06 97 ASP A N 1
ATOM 795 C CA . ASP A 1 97 ? 13.921 -4.851 -22.195 1.00 97.06 97 ASP A CA 1
ATOM 796 C C . ASP A 1 97 ? 14.339 -5.641 -20.956 1.00 97.06 97 ASP A C 1
ATOM 798 O O . ASP A 1 97 ? 13.493 -6.021 -20.141 1.00 97.06 97 ASP A O 1
ATOM 802 N N . ARG A 1 98 ? 15.647 -5.755 -20.696 1.00 97.56 98 ARG A N 1
ATOM 803 C CA . ARG A 1 98 ? 16.144 -6.345 -19.445 1.00 97.56 98 ARG A CA 1
ATOM 804 C C . ARG A 1 98 ? 15.678 -5.566 -18.210 1.00 97.56 98 ARG A C 1
ATOM 806 O O . ARG A 1 98 ? 15.352 -6.163 -17.180 1.00 97.56 98 ARG A O 1
ATOM 813 N N . VAL A 1 99 ? 15.659 -4.233 -18.275 1.00 97.62 99 VAL A N 1
ATOM 814 C CA . VAL A 1 99 ? 15.171 -3.383 -17.174 1.00 97.62 99 VAL A CA 1
ATOM 815 C C . VAL A 1 99 ? 13.651 -3.514 -17.013 1.00 97.62 99 VAL A C 1
ATOM 817 O O . VAL A 1 99 ? 13.170 -3.607 -15.880 1.00 97.62 99 VAL A O 1
ATOM 820 N N . ARG A 1 100 ? 12.893 -3.586 -18.116 1.00 97.62 100 ARG A N 1
ATOM 821 C CA . ARG A 1 100 ? 11.440 -3.828 -18.109 1.00 97.62 100 ARG A CA 1
ATOM 822 C C . ARG A 1 100 ? 11.097 -5.163 -17.464 1.00 97.62 100 ARG A C 1
ATOM 824 O O . ARG A 1 100 ? 10.202 -5.194 -16.620 1.00 97.62 100 ARG A O 1
ATOM 831 N N . GLU A 1 101 ? 11.833 -6.225 -17.778 1.00 97.81 101 GLU A N 1
ATOM 832 C CA . GLU A 1 101 ? 11.594 -7.541 -17.184 1.00 97.81 101 GLU A CA 1
ATOM 833 C C . GLU A 1 101 ? 11.852 -7.523 -15.670 1.00 97.81 101 GLU A C 1
ATOM 835 O O . GLU A 1 101 ? 10.997 -7.920 -14.874 1.00 97.81 101 GLU A O 1
ATOM 840 N N . LYS A 1 102 ? 12.962 -6.916 -15.227 1.00 97.06 102 LYS A N 1
ATOM 841 C CA . LYS A 1 102 ? 13.226 -6.708 -13.790 1.00 97.06 102 LYS A CA 1
ATOM 842 C C . LYS A 1 102 ? 12.116 -5.901 -13.107 1.00 97.06 102 LYS A C 1
ATOM 844 O O . LYS A 1 102 ? 11.709 -6.217 -11.984 1.00 97.06 102 LYS A O 1
ATOM 849 N N . LEU A 1 103 ? 11.605 -4.861 -13.765 1.00 97.62 103 LEU A N 1
ATOM 850 C CA . LEU A 1 103 ? 10.504 -4.048 -13.246 1.00 97.62 103 LEU A CA 1
ATOM 851 C C . LEU A 1 103 ? 9.199 -4.850 -13.152 1.00 97.62 103 LEU A C 1
ATOM 853 O O . LEU A 1 103 ? 8.478 -4.736 -12.160 1.00 97.62 103 LEU A O 1
ATOM 857 N N . ARG A 1 104 ? 8.909 -5.697 -14.141 1.00 97.62 104 ARG A N 1
ATOM 858 C CA . ARG A 1 104 ? 7.742 -6.584 -14.147 1.00 97.62 104 ARG A CA 1
ATOM 859 C C . ARG A 1 104 ? 7.783 -7.571 -12.982 1.00 97.62 104 ARG A C 1
ATOM 861 O O . ARG A 1 104 ? 6.812 -7.646 -12.227 1.00 97.62 104 ARG A O 1
ATOM 868 N N . ILE A 1 105 ? 8.903 -8.270 -12.795 1.00 96.69 105 ILE A N 1
ATOM 869 C CA . ILE A 1 105 ? 9.089 -9.255 -11.717 1.00 96.69 105 ILE A CA 1
ATOM 870 C C . ILE A 1 105 ? 8.927 -8.588 -10.345 1.00 96.69 105 ILE A C 1
ATOM 872 O O . ILE A 1 105 ? 8.144 -9.045 -9.508 1.00 96.69 105 ILE A O 1
ATOM 876 N N . THR A 1 106 ? 9.614 -7.463 -10.123 1.00 95.56 106 THR A N 1
ATOM 877 C CA . THR A 1 106 ? 9.553 -6.732 -8.844 1.00 95.56 106 THR A CA 1
ATOM 878 C C . THR A 1 106 ? 8.152 -6.198 -8.543 1.00 95.56 106 THR A C 1
ATOM 880 O O . THR A 1 106 ? 7.672 -6.340 -7.416 1.00 95.56 106 THR A O 1
ATOM 883 N N . LYS A 1 107 ? 7.450 -5.653 -9.546 1.00 95.69 107 LYS A N 1
ATOM 884 C CA . LYS A 1 107 ? 6.064 -5.188 -9.401 1.00 95.69 107 LYS A CA 1
ATOM 885 C C . LYS A 1 107 ? 5.107 -6.341 -9.088 1.00 95.69 107 LYS A C 1
ATOM 887 O O . LYS A 1 107 ? 4.264 -6.193 -8.205 1.00 95.69 107 LYS A O 1
ATOM 892 N N . ARG A 1 108 ? 5.252 -7.493 -9.753 1.00 96.56 108 ARG A N 1
ATOM 893 C CA . ARG A 1 108 ? 4.423 -8.685 -9.502 1.00 96.56 108 ARG A CA 1
ATOM 894 C C . ARG A 1 108 ? 4.594 -9.196 -8.071 1.00 96.56 108 ARG A C 1
ATOM 896 O O . ARG A 1 108 ? 3.599 -9.484 -7.409 1.00 96.56 108 ARG A O 1
ATOM 903 N N . ALA A 1 109 ? 5.829 -9.239 -7.571 1.00 94.19 109 ALA A N 1
ATOM 904 C CA . ALA A 1 109 ? 6.114 -9.636 -6.194 1.00 94.19 109 ALA A CA 1
ATOM 905 C C . ALA A 1 109 ? 5.465 -8.695 -5.161 1.00 94.19 109 ALA A C 1
ATOM 907 O O . ALA A 1 109 ? 4.919 -9.160 -4.157 1.00 94.19 109 ALA A O 1
ATOM 908 N N . GLU A 1 110 ? 5.481 -7.378 -5.399 1.00 94.31 110 GLU A N 1
ATOM 909 C CA . GLU A 1 110 ? 4.827 -6.423 -4.493 1.00 94.31 110 GLU A CA 1
ATOM 910 C C . GLU A 1 110 ? 3.299 -6.476 -4.592 1.00 94.31 110 GLU A C 1
ATOM 912 O O . GLU A 1 110 ? 2.609 -6.424 -3.573 1.00 94.31 110 GLU A O 1
ATOM 917 N N . GLN A 1 111 ? 2.750 -6.669 -5.793 1.00 94.38 111 GLN A N 1
ATOM 918 C CA . GLN A 1 111 ? 1.313 -6.857 -5.983 1.00 94.38 111 GLN A CA 1
ATOM 919 C C . GLN A 1 111 ? 0.807 -8.117 -5.271 1.00 94.38 111 GLN A C 1
ATOM 921 O O . GLN A 1 111 ? -0.232 -8.062 -4.613 1.00 94.38 111 GLN A O 1
ATOM 926 N N . LEU A 1 112 ? 1.551 -9.225 -5.345 1.00 95.56 112 LEU A N 1
ATOM 927 C CA . LEU A 1 112 ? 1.226 -10.459 -4.630 1.00 95.56 112 LEU A CA 1
ATOM 928 C C . LEU A 1 112 ? 1.221 -10.237 -3.114 1.00 95.56 112 LEU A C 1
ATOM 930 O O . LEU A 1 112 ? 0.247 -10.580 -2.448 1.00 95.56 112 LEU A O 1
ATOM 934 N N . LYS A 1 113 ? 2.265 -9.596 -2.575 1.00 93.12 113 LYS A N 1
ATOM 935 C CA . LYS A 1 113 ? 2.341 -9.239 -1.150 1.00 93.12 113 LYS A CA 1
ATOM 936 C C . LYS A 1 113 ? 1.141 -8.389 -0.723 1.00 93.12 113 LYS A C 1
ATOM 938 O O . LYS A 1 113 ? 0.499 -8.695 0.279 1.00 93.12 113 LYS A O 1
ATOM 943 N N . ASN A 1 114 ? 0.815 -7.348 -1.486 1.00 93.12 114 ASN A N 1
ATOM 944 C CA . ASN A 1 114 ? -0.308 -6.464 -1.181 1.00 93.12 114 ASN A CA 1
ATOM 945 C C . ASN A 1 114 ? -1.655 -7.188 -1.280 1.00 93.12 114 ASN A C 1
ATOM 947 O O . ASN A 1 114 ? -2.526 -6.962 -0.444 1.00 93.12 114 ASN A O 1
ATOM 951 N N . SER A 1 115 ? -1.819 -8.090 -2.250 1.00 96.56 115 SER A N 1
ATOM 952 C CA . SER A 1 115 ? -3.009 -8.937 -2.365 1.00 96.56 115 SER A CA 1
ATOM 953 C C . SER A 1 115 ? -3.150 -9.869 -1.161 1.00 96.56 115 SER A C 1
ATOM 955 O O . SER A 1 115 ? -4.202 -9.894 -0.527 1.00 96.56 115 SER A O 1
ATOM 957 N N . ASN A 1 116 ? -2.073 -10.551 -0.761 1.00 96.00 116 ASN A N 1
ATOM 958 C CA . ASN A 1 116 ? -2.069 -11.426 0.413 1.00 96.00 116 ASN A CA 1
ATOM 959 C C . ASN A 1 116 ? -2.353 -10.648 1.701 1.00 96.00 116 ASN A C 1
ATOM 961 O O . ASN A 1 116 ? -3.174 -11.081 2.504 1.00 96.00 116 ASN A O 1
ATOM 965 N N . LYS A 1 117 ? -1.759 -9.459 1.866 1.00 95.81 117 LYS A N 1
ATOM 966 C CA . LYS A 1 117 ? -2.039 -8.567 3.000 1.00 95.81 117 LYS A CA 1
ATOM 967 C C . LYS A 1 117 ? -3.512 -8.149 3.039 1.00 95.81 117 LYS A C 1
ATOM 969 O O . LYS A 1 117 ? -4.119 -8.173 4.106 1.00 95.81 117 LYS A O 1
ATOM 974 N N . LYS A 1 118 ? -4.103 -7.800 1.890 1.00 95.25 118 LYS A N 1
ATOM 975 C CA . LYS A 1 118 ? -5.536 -7.477 1.782 1.00 95.25 118 LYS A CA 1
ATOM 976 C C . LYS A 1 118 ? -6.411 -8.681 2.134 1.00 95.25 118 LYS A C 1
ATOM 978 O O . LYS A 1 118 ? -7.318 -8.538 2.943 1.00 95.25 118 LYS A O 1
ATOM 983 N N . LYS A 1 119 ? -6.110 -9.868 1.597 1.00 96.00 119 LYS A N 1
ATOM 984 C CA . LYS A 1 119 ? -6.830 -11.113 1.914 1.00 96.00 119 LYS A CA 1
ATOM 985 C C . LYS A 1 119 ? -6.757 -11.449 3.403 1.00 96.00 119 LYS A C 1
ATOM 987 O O . LYS A 1 119 ? -7.785 -11.738 4.000 1.00 96.00 119 LYS A O 1
ATOM 992 N N . ALA A 1 120 ? -5.572 -11.371 4.006 1.00 96.69 120 ALA A N 1
ATOM 993 C CA . ALA A 1 120 ? -5.381 -11.611 5.434 1.00 96.69 120 ALA A CA 1
ATOM 994 C C . ALA A 1 120 ? -6.169 -10.606 6.286 1.00 96.69 120 ALA A C 1
ATOM 996 O O . ALA A 1 120 ? -6.873 -11.012 7.204 1.00 96.69 120 ALA A O 1
ATOM 997 N N . LYS A 1 121 ? -6.130 -9.313 5.932 1.00 94.94 121 LYS A N 1
ATOM 998 C CA . LYS A 1 121 ? -6.934 -8.276 6.595 1.00 94.94 121 LYS A CA 1
ATOM 999 C C . LYS A 1 121 ? -8.434 -8.557 6.474 1.00 94.94 121 LYS A C 1
ATOM 1001 O O . LYS A 1 121 ? -9.147 -8.457 7.462 1.00 94.94 121 LYS A O 1
ATOM 1006 N N . ASN A 1 122 ? -8.903 -8.939 5.288 1.00 93.12 122 ASN A N 1
ATOM 1007 C CA . ASN A 1 122 ? -10.306 -9.277 5.059 1.00 93.12 122 ASN A CA 1
ATOM 1008 C C . ASN A 1 122 ? -10.741 -10.485 5.896 1.00 93.12 122 ASN A C 1
ATOM 1010 O O . ASN A 1 122 ? -11.772 -10.419 6.553 1.00 93.12 122 ASN A O 1
ATOM 1014 N N . ARG A 1 123 ? -9.927 -11.548 5.940 1.00 94.50 123 ARG A N 1
ATOM 1015 C CA . ARG A 1 123 ? -10.178 -12.719 6.794 1.00 94.50 123 ARG A CA 1
ATOM 1016 C C . ARG A 1 123 ? -10.222 -12.344 8.273 1.00 94.50 123 ARG A C 1
ATOM 1018 O O . ARG A 1 123 ? -11.156 -12.729 8.960 1.00 94.50 123 ARG A O 1
ATOM 1025 N N . ALA A 1 124 ? -9.252 -11.563 8.746 1.00 95.44 124 ALA A N 1
ATOM 1026 C CA . ALA A 1 124 ? -9.213 -11.107 10.133 1.00 95.44 124 ALA A CA 1
ATOM 1027 C C . ALA A 1 124 ? -10.442 -10.255 10.491 1.00 95.44 124 ALA A C 1
ATOM 1029 O O . ALA A 1 124 ? -11.024 -10.436 11.555 1.00 95.44 124 ALA A O 1
ATOM 1030 N N . ASN A 1 125 ? -10.871 -9.366 9.591 1.00 93.06 125 ASN A N 1
ATOM 1031 C CA . ASN A 1 125 ? -12.071 -8.556 9.789 1.00 93.06 125 ASN A CA 1
ATOM 1032 C C . ASN A 1 125 ? -13.344 -9.413 9.842 1.00 93.06 125 ASN A C 1
ATOM 1034 O O . ASN A 1 125 ? -14.178 -9.183 10.711 1.00 93.06 125 ASN A O 1
ATOM 1038 N N . PHE A 1 126 ? -13.468 -10.404 8.954 1.00 94.25 126 PHE A N 1
ATOM 1039 C CA . PHE A 1 126 ? -14.593 -11.339 8.957 1.00 94.25 126 PHE A CA 1
ATOM 1040 C C . PHE A 1 126 ? -14.649 -12.162 10.250 1.00 94.25 126 PHE A C 1
ATOM 1042 O O . PHE A 1 126 ? -15.698 -12.233 10.874 1.00 94.25 126 PHE A O 1
ATOM 1049 N N . ILE A 1 127 ? -13.515 -12.721 10.692 1.00 95.06 127 ILE A N 1
ATOM 1050 C CA . ILE A 1 127 ? -13.436 -13.495 11.944 1.00 95.06 127 ILE A CA 1
ATOM 1051 C C . ILE A 1 127 ? -13.770 -12.616 13.155 1.00 95.06 127 ILE A C 1
ATOM 1053 O O . ILE A 1 127 ? -14.453 -13.064 14.068 1.00 95.06 127 ILE A O 1
ATOM 1057 N N . LYS A 1 128 ? -13.310 -11.357 13.167 1.00 95.31 128 LYS A N 1
ATOM 1058 C CA . LYS A 1 128 ? -13.575 -10.419 14.264 1.00 95.31 128 LYS A CA 1
ATOM 1059 C C . LYS A 1 128 ? -15.064 -10.100 14.407 1.00 95.31 128 LYS A C 1
ATOM 1061 O O . LYS A 1 128 ? -15.557 -10.026 15.526 1.00 95.31 128 LYS A O 1
ATOM 1066 N N . ASN A 1 129 ? -15.752 -9.829 13.299 1.00 93.44 129 ASN A N 1
ATOM 1067 C CA . ASN A 1 129 ? -17.195 -9.623 13.296 1.00 93.44 129 ASN A CA 1
ATOM 1068 C C . ASN A 1 129 ? -17.765 -9.911 11.894 1.00 93.44 129 ASN A C 1
ATOM 1070 O O . ASN A 1 129 ? -17.630 -9.063 11.001 1.00 93.44 129 ASN A O 1
ATOM 1074 N N . PRO A 1 130 ? -18.418 -11.069 11.696 1.00 92.44 130 PRO A N 1
ATOM 1075 C CA . PRO A 1 130 ? -18.901 -11.468 10.382 1.00 92.44 130 PRO A CA 1
ATOM 1076 C C . PRO A 1 130 ? -20.050 -10.576 9.904 1.00 92.44 130 PRO A C 1
ATOM 1078 O O . PRO A 1 130 ? -20.025 -10.157 8.753 1.00 92.44 130 PRO A O 1
ATOM 1081 N N . TYR A 1 131 ? -20.986 -10.208 10.785 1.00 88.00 131 TYR A N 1
ATOM 1082 C CA . TYR A 1 131 ? -22.155 -9.388 10.447 1.00 88.00 131 TYR A CA 1
ATOM 1083 C C . TYR A 1 131 ? -21.768 -7.966 10.029 1.00 88.00 131 TYR A C 1
ATOM 1085 O O . TYR A 1 131 ? -22.207 -7.466 8.997 1.00 88.00 131 TYR A O 1
ATOM 1093 N N . ASN A 1 132 ? -20.865 -7.324 10.775 1.00 87.06 132 ASN A N 1
ATOM 1094 C CA . ASN A 1 132 ? -20.356 -6.010 10.385 1.00 87.06 132 ASN A CA 1
ATOM 1095 C C . ASN A 1 132 ? -19.542 -6.091 9.090 1.00 87.06 132 ASN A C 1
ATOM 1097 O O . ASN A 1 132 ? -19.640 -5.201 8.248 1.00 87.06 132 ASN A O 1
ATOM 1101 N N . TYR A 1 133 ? -18.754 -7.154 8.900 1.00 89.38 133 TYR A N 1
ATOM 1102 C CA . TYR A 1 133 ? -18.006 -7.343 7.661 1.00 89.38 133 TYR A CA 1
ATOM 1103 C C . TYR A 1 133 ? -18.940 -7.476 6.452 1.00 89.38 133 TYR A C 1
ATOM 1105 O O . TYR A 1 133 ? -18.743 -6.770 5.462 1.00 89.38 133 TYR A O 1
ATOM 1113 N N . THR A 1 134 ? -19.976 -8.317 6.534 1.00 86.31 134 THR A N 1
ATOM 1114 C CA . THR A 1 134 ? -20.961 -8.495 5.457 1.00 86.31 134 THR A CA 1
ATOM 1115 C C . THR A 1 134 ? -21.752 -7.224 5.194 1.00 86.31 134 THR A C 1
ATOM 1117 O O . THR A 1 134 ? -21.912 -6.871 4.030 1.00 86.31 134 THR A O 1
ATOM 1120 N N . ASN A 1 135 ? -22.143 -6.484 6.237 1.00 84.75 135 ASN A N 1
ATOM 1121 C CA . ASN A 1 135 ? -22.816 -5.192 6.085 1.00 84.75 135 ASN A CA 1
ATOM 1122 C C . ASN A 1 135 ? -21.930 -4.194 5.330 1.00 84.75 135 ASN A C 1
ATOM 1124 O O . ASN A 1 135 ? -22.401 -3.497 4.445 1.00 84.75 135 ASN A O 1
ATOM 1128 N N . THR A 1 136 ? -20.621 -4.151 5.595 1.00 84.44 136 THR A N 1
ATOM 1129 C CA . THR A 1 136 ? -19.721 -3.293 4.802 1.00 84.44 136 THR A CA 1
ATOM 1130 C C . THR A 1 136 ? -19.476 -3.806 3.379 1.00 84.44 136 THR A C 1
ATOM 1132 O O . THR A 1 136 ? -19.272 -3.002 2.472 1.00 84.44 136 THR A O 1
ATOM 1135 N N . LEU A 1 137 ? -19.469 -5.128 3.170 1.00 83.69 137 LEU A N 1
ATOM 1136 C CA . LEU A 1 137 ? -19.156 -5.753 1.882 1.00 83.69 137 LEU A CA 1
ATOM 1137 C C . LEU A 1 137 ? -20.320 -5.671 0.889 1.00 83.69 137 LEU A C 1
ATOM 1139 O O . LEU A 1 137 ? -20.094 -5.406 -0.288 1.00 83.69 137 LEU A O 1
ATOM 1143 N N . LEU A 1 138 ? -21.544 -5.907 1.359 1.00 84.12 138 LEU A N 1
ATOM 1144 C CA . LEU A 1 138 ? -22.766 -5.915 0.548 1.00 84.12 138 LEU A CA 1
ATOM 1145 C C . LEU A 1 138 ? -23.311 -4.498 0.288 1.00 84.12 138 LEU A C 1
ATOM 1147 O O . LEU A 1 138 ? -24.344 -4.340 -0.359 1.00 84.12 138 LEU A O 1
ATOM 1151 N N . GLY A 1 139 ? -22.581 -3.477 0.748 1.00 71.94 139 GLY A N 1
ATOM 1152 C CA . GLY A 1 139 ? -23.080 -2.121 0.905 1.00 71.94 139 GLY A CA 1
ATOM 1153 C C . GLY A 1 139 ? -23.815 -2.024 2.234 1.00 71.94 139 GLY A C 1
ATOM 1154 O O . GLY A 1 139 ? -24.691 -2.840 2.514 1.00 71.94 139 GLY A O 1
ATOM 1155 N N . GLY A 1 140 ? -23.426 -1.050 3.066 1.00 69.62 140 GLY A N 1
ATOM 1156 C CA . GLY A 1 140 ? -24.122 -0.791 4.327 1.00 69.62 140 GLY A CA 1
ATOM 1157 C C . GLY A 1 140 ? -25.612 -0.580 4.083 1.00 69.62 140 GLY A C 1
ATOM 1158 O O . GLY A 1 140 ? -26.019 -0.341 2.942 1.00 69.62 140 GLY A O 1
ATOM 1159 N N . GLU A 1 141 ? -26.413 -0.664 5.147 1.00 65.94 141 GLU A N 1
ATOM 1160 C CA . GLU A 1 141 ? -27.841 -0.352 5.080 1.00 65.94 141 GLU A CA 1
ATOM 1161 C C . GLU A 1 141 ? -28.044 0.884 4.202 1.00 65.94 141 GLU A C 1
ATOM 1163 O O . GLU A 1 141 ? -27.472 1.947 4.464 1.00 65.94 141 GLU A O 1
ATOM 1168 N N . ARG A 1 142 ? -28.791 0.725 3.101 1.00 61.59 142 ARG A N 1
ATOM 1169 C CA . ARG A 1 142 ? -29.230 1.871 2.313 1.00 61.59 142 ARG A CA 1
ATOM 1170 C C . ARG A 1 142 ? -30.035 2.712 3.286 1.00 61.59 142 ARG A C 1
ATOM 1172 O O . ARG A 1 142 ? -31.142 2.326 3.645 1.00 61.59 142 ARG A O 1
ATOM 1179 N N . THR A 1 143 ? -29.462 3.814 3.751 1.00 64.50 143 THR A N 1
ATOM 1180 C CA . THR A 1 143 ? -30.178 4.782 4.568 1.00 64.50 143 THR A CA 1
ATOM 1181 C C . THR A 1 143 ? -31.289 5.343 3.690 1.00 64.50 143 THR A C 1
ATOM 1183 O O . THR A 1 143 ? -31.051 6.207 2.849 1.00 64.50 143 THR A O 1
ATOM 1186 N N . GLY A 1 144 ? -32.476 4.758 3.802 1.00 67.81 144 GLY A N 1
ATOM 1187 C CA . GLY A 1 144 ? -33.697 5.214 3.163 1.00 67.81 144 GLY A CA 1
ATOM 1188 C C . GLY A 1 144 ? -34.548 5.915 4.206 1.00 67.81 144 GLY A C 1
ATOM 1189 O O . GLY A 1 144 ? -34.700 5.419 5.321 1.00 67.81 144 GLY A O 1
ATOM 1190 N N . HIS A 1 145 ? -35.093 7.075 3.859 1.00 71.69 145 HIS A N 1
ATOM 1191 C CA . HIS A 1 145 ? -36.139 7.682 4.665 1.00 71.69 145 HIS A CA 1
ATOM 1192 C C . HIS A 1 145 ? -37.423 6.877 4.429 1.00 71.69 145 HIS A C 1
ATOM 1194 O O . HIS A 1 145 ? -37.924 6.841 3.305 1.00 71.69 145 HIS A O 1
ATOM 1200 N N . LEU A 1 146 ? -37.916 6.167 5.448 1.00 73.81 146 LEU A N 1
ATOM 1201 C CA . LEU A 1 146 ? -39.233 5.537 5.363 1.00 73.81 146 LEU A CA 1
ATOM 1202 C C . LEU A 1 146 ? -40.280 6.653 5.312 1.00 73.81 146 LEU A C 1
ATOM 1204 O O . LEU A 1 146 ? -40.377 7.442 6.247 1.00 73.81 146 LEU A O 1
ATOM 1208 N N . HIS A 1 147 ? -41.056 6.712 4.229 1.00 78.81 147 HIS A N 1
ATOM 1209 C CA . HIS A 1 147 ? -42.169 7.657 4.115 1.00 78.81 147 HIS A CA 1
ATOM 1210 C C . HIS A 1 147 ? -43.310 7.347 5.091 1.00 78.81 147 HIS A C 1
ATOM 1212 O O . HIS A 1 147 ? -44.042 8.254 5.472 1.00 78.81 147 HIS A O 1
ATOM 1218 N N . CYS A 1 148 ? -43.452 6.083 5.490 1.00 82.00 148 CYS A N 1
ATOM 1219 C CA . CYS A 1 148 ? -44.500 5.633 6.398 1.00 82.00 148 CYS A CA 1
ATOM 1220 C C . CYS A 1 148 ? -44.030 5.711 7.850 1.00 82.00 148 CYS A C 1
ATOM 1222 O O . CYS A 1 148 ? -42.880 5.381 8.169 1.00 82.00 148 CYS A O 1
ATOM 1224 N N . SER A 1 149 ? -44.934 6.106 8.743 1.00 87.25 149 SER A N 1
ATOM 1225 C CA . SER A 1 149 ? -44.626 6.164 10.169 1.00 87.25 149 SER A CA 1
ATOM 1226 C C . SER A 1 149 ? -44.525 4.754 10.765 1.00 87.25 149 SER A C 1
ATOM 1228 O O . SER A 1 149 ? -45.090 3.780 10.261 1.00 87.25 149 SER A O 1
ATOM 1230 N N . LYS A 1 150 ? -43.817 4.620 11.893 1.00 84.31 150 LYS A N 1
ATOM 1231 C CA . LYS A 1 150 ? -43.689 3.334 12.603 1.00 84.31 150 LYS A CA 1
ATOM 1232 C C . LYS A 1 150 ? -45.048 2.776 13.052 1.00 84.31 150 LYS A C 1
ATOM 1234 O O . LYS A 1 150 ? -45.186 1.567 13.226 1.00 84.31 150 LYS A O 1
ATOM 1239 N N . GLU A 1 151 ? -46.027 3.648 13.269 1.00 86.88 151 GLU A N 1
ATOM 1240 C CA . GLU A 1 151 ? -47.376 3.291 13.709 1.00 86.88 151 GLU A CA 1
ATOM 1241 C C . GLU A 1 151 ? -48.191 2.675 12.571 1.00 86.88 151 GLU A C 1
ATOM 1243 O O . GLU A 1 151 ? -48.826 1.641 12.769 1.00 86.88 151 GLU A O 1
ATOM 1248 N N . GLU A 1 152 ? -48.089 3.233 11.363 1.00 85.44 152 GLU A N 1
ATOM 1249 C CA . GLU A 1 152 ? -48.748 2.703 10.162 1.00 85.44 152 GLU A CA 1
ATOM 1250 C C . GLU A 1 152 ? -48.258 1.293 9.826 1.00 85.44 152 GLU A C 1
ATOM 1252 O O . GLU A 1 152 ? -49.058 0.397 9.564 1.00 85.44 152 GLU A O 1
ATOM 1257 N N . VAL A 1 153 ? -46.944 1.065 9.918 1.00 87.50 153 VAL A N 1
ATOM 1258 C CA . VAL A 1 153 ? -46.346 -0.255 9.668 1.00 87.50 153 VAL A CA 1
ATOM 1259 C C . VAL A 1 153 ? -46.847 -1.292 10.675 1.00 87.50 153 VAL A C 1
ATOM 1261 O O . VAL A 1 153 ? -47.174 -2.415 10.297 1.00 87.50 153 VAL A O 1
ATOM 1264 N N . LYS A 1 154 ? -46.934 -0.925 11.960 1.00 87.81 154 LYS A N 1
ATOM 1265 C CA . LYS A 1 154 ? -47.451 -1.819 13.007 1.00 87.81 154 LYS A CA 1
ATOM 1266 C C . LYS A 1 154 ? -48.924 -2.149 12.806 1.00 87.81 154 LYS A C 1
ATOM 1268 O O . LYS A 1 154 ? -49.309 -3.294 13.015 1.00 87.81 154 LYS A O 1
ATOM 1273 N N . LYS A 1 155 ? -49.729 -1.159 12.414 1.00 91.38 155 LYS A N 1
ATOM 1274 C CA . LYS A 1 155 ? -51.158 -1.346 12.167 1.00 91.38 155 LYS A CA 1
ATOM 1275 C C . LYS A 1 155 ? -51.393 -2.307 11.002 1.00 91.38 155 LYS A C 1
ATOM 1277 O O . LYS A 1 155 ? -52.135 -3.264 11.162 1.00 91.38 155 LYS A O 1
ATOM 1282 N N . TYR A 1 156 ? -50.667 -2.127 9.897 1.00 88.62 156 TYR A N 1
ATOM 1283 C CA . TYR A 1 156 ? -50.721 -3.040 8.754 1.00 88.62 156 TYR A CA 1
ATOM 1284 C C . TYR A 1 156 ? -50.359 -4.481 9.141 1.00 88.62 156 TYR A C 1
ATOM 1286 O O . TYR A 1 156 ? -51.089 -5.406 8.801 1.00 88.62 156 TYR A O 1
ATOM 1294 N N . LEU A 1 157 ? -49.271 -4.675 9.899 1.00 89.38 157 LEU A N 1
ATOM 1295 C CA . LEU A 1 157 ? -48.834 -5.994 10.381 1.00 89.38 157 LEU A CA 1
ATOM 1296 C C . LEU A 1 157 ? -49.890 -6.695 11.243 1.00 89.38 157 LEU A C 1
ATOM 1298 O O . LEU A 1 157 ? -50.027 -7.908 11.154 1.00 89.38 157 LEU A O 1
ATOM 1302 N N . HIS A 1 158 ? -50.621 -5.933 12.055 1.00 87.00 158 HIS A N 1
ATOM 1303 C CA . HIS A 1 158 ? -51.695 -6.445 12.905 1.00 87.00 158 HIS A CA 1
ATOM 1304 C C . HIS A 1 158 ? -52.993 -6.729 12.123 1.00 87.00 158 HIS A C 1
ATOM 1306 O O . HIS A 1 158 ? -53.847 -7.477 12.588 1.00 87.00 158 HIS A O 1
ATOM 1312 N N . GLU A 1 159 ? -53.175 -6.106 10.958 1.00 87.62 159 GLU A N 1
ATOM 1313 C CA . GLU A 1 159 ? -54.312 -6.357 10.064 1.00 87.62 159 GLU A CA 1
ATOM 1314 C C . GLU A 1 159 ? -54.058 -7.534 9.104 1.00 87.62 159 GLU A C 1
ATOM 1316 O O . GLU A 1 159 ? -55.010 -8.153 8.636 1.00 87.62 159 GLU A O 1
ATOM 1321 N N . THR A 1 160 ? -52.793 -7.850 8.796 1.00 84.88 160 THR A N 1
ATOM 1322 C C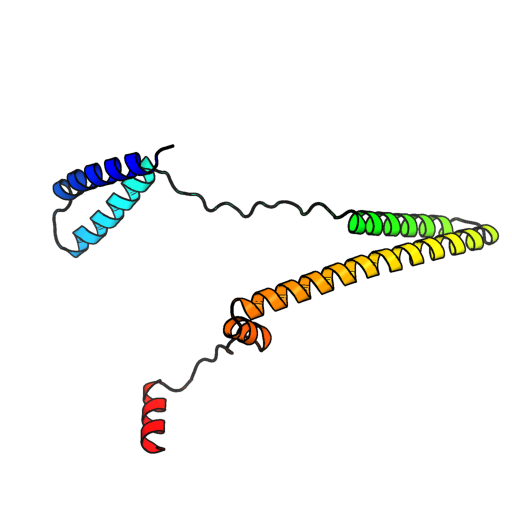A . THR A 1 160 ? -52.423 -8.930 7.857 1.00 84.88 160 THR A CA 1
ATOM 1323 C C . THR A 1 160 ? -52.074 -10.268 8.509 1.00 84.88 160 THR A C 1
ATOM 1325 O O . THR A 1 160 ? -52.129 -11.287 7.817 1.00 84.88 160 THR A O 1
ATOM 1328 N N . HIS A 1 161 ? -51.720 -10.289 9.796 1.00 54.94 161 HIS A N 1
ATOM 1329 C CA . HIS A 1 161 ? -51.421 -11.494 10.578 1.00 54.94 161 HIS A CA 1
ATOM 1330 C C . HIS A 1 161 ? -52.330 -11.587 11.799 1.00 54.94 161 HIS A C 1
ATOM 1332 O O . HIS A 1 161 ? -52.718 -12.731 12.126 1.00 54.94 161 HIS A O 1
#

Sequence (161 aa):
MNSEAQWRDLNDDLGVILETSLQGCVERRIETLTSLIYNIGKERFGVEERKEKSNTKQTPNRREQKIKQLRKELKDLNRRYMKTNEIEKLGIACITDRVREKLRITKRAEQLKNSNKKKAKNRANFIKNPYNYTNTLLGGERTGHLHCSKEEVKKYLHETH

Secondary structure (DSSP, 8-state):
--HHHHHHHHHHHHHHHHHHH--S-HHHHHHHHHHHHHHHHHHHH------------PPPPHHHHHHHHHHHHHHHHHHHHTTS-HHHHHHHHHHHHHHHHHHHHHHHHHHHHHHHHHHHHHHHHHHH-HHHHHHHHS-S------SS-HHHHHHHHHHH-

Solvent-accessible surface area (backbone atoms only — not comparable to full-atom values): 9517 Å² total; per-residue (Å²): 128,75,59,68,59,58,54,48,55,48,51,57,53,47,50,58,51,46,72,74,64,64,68,82,58,72,68,60,36,51,56,50,49,55,51,49,54,50,50,55,46,35,72,74,72,46,77,85,70,78,77,68,78,76,82,72,74,79,75,73,49,75,66,55,49,49,48,55,50,46,53,50,51,49,54,52,50,50,57,47,48,78,74,50,57,77,76,56,36,56,58,48,49,57,52,48,52,56,49,50,50,54,41,50,54,54,50,52,55,51,50,50,52,52,50,51,53,50,51,51,49,50,52,52,46,34,73,75,37,52,67,64,40,48,36,62,71,75,51,52,83,77,89,67,85,71,88,66,53,77,64,58,56,51,50,51,53,66,73,77,106

Foldseek 3Di:
DPVPVVVVVLVVVLVVCLVVPQDDDPVVSVVVSVVVNVVSCCVSVNDPPDPDPPPPDPDDDPLRVLLVVLVVVLVVLVVVLVVDDPVVVVVSVVVNVVSVVVNVVSVVVVVVVVVVVVVVVLVVVCVVPVVVSCCVVVDHPPPDDDPDDPVVVVVVVVVVD